Protein AF-A0A388NNK4-F1 (afdb_monomer_lite)

pLDDT: mean 78.53, std 17.12, range [37.31, 96.0]

Radius of gyration: 12.71 Å; chains: 1; bounding box: 30×26×28 Å

Sequence (57 aa):
MHLAQLGCEGLARIDFFYSSDNQIVINEINTMPGFTPTSVYPKLIEKTGGFISATHY

Structure (mmCIF, N/CA/C/O backbone):
data_AF-A0A388NNK4-F1
#
_entry.id   AF-A0A388NNK4-F1
#
loop_
_atom_site.group_PDB
_atom_site.id
_atom_site.type_symbol
_atom_site.label_atom_id
_atom_site.label_alt_id
_atom_site.label_comp_id
_atom_site.label_asym_id
_atom_site.label_entity_id
_atom_site.label_seq_id
_atom_site.pdbx_PDB_ins_code
_atom_site.Cartn_x
_atom_site.Cartn_y
_atom_site.Cartn_z
_atom_site.occupancy
_atom_site.B_iso_or_equiv
_atom_site.auth_seq_id
_atom_site.auth_comp_id
_atom_site.auth_asym_id
_atom_site.auth_atom_id
_atom_site.pdbx_PDB_model_num
ATOM 1 N N . MET A 1 1 ? -11.116 -8.796 2.342 1.00 44.47 1 MET A N 1
ATOM 2 C CA . MET A 1 1 ? -11.020 -7.883 1.183 1.00 44.47 1 MET A CA 1
ATOM 3 C C . MET A 1 1 ? -10.685 -8.742 -0.035 1.00 44.47 1 MET A C 1
ATOM 5 O O . MET A 1 1 ? -9.610 -9.326 -0.050 1.00 44.47 1 MET A O 1
ATOM 9 N N . HIS A 1 2 ? -11.616 -8.945 -0.973 1.00 44.81 2 HIS A N 1
ATOM 10 C CA . HIS A 1 2 ? -11.396 -9.811 -2.143 1.00 44.81 2 HIS A CA 1
ATOM 11 C C . HIS A 1 2 ? -10.684 -9.020 -3.248 1.00 44.81 2 HIS A C 1
ATOM 13 O O . HIS A 1 2 ? -11.319 -8.464 -4.136 1.00 44.81 2 HIS A O 1
ATOM 19 N N . LEU A 1 3 ? -9.353 -8.958 -3.189 1.00 53.81 3 LEU A N 1
ATOM 20 C CA . LEU A 1 3 ? -8.535 -8.295 -4.218 1.00 53.81 3 LEU A CA 1
ATOM 21 C C . LEU A 1 3 ? -8.700 -8.932 -5.606 1.00 53.81 3 LEU A C 1
ATOM 23 O O . LEU A 1 3 ? -8.570 -8.247 -6.615 1.00 53.81 3 LEU A O 1
ATOM 27 N N . ALA A 1 4 ? -9.097 -10.208 -5.651 1.00 51.75 4 ALA A N 1
ATOM 28 C CA . ALA A 1 4 ? -9.411 -10.936 -6.878 1.00 51.75 4 ALA A CA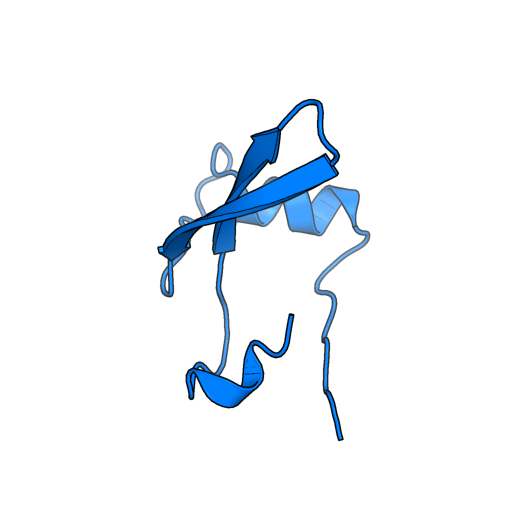 1
ATOM 29 C C . ALA A 1 4 ? -10.526 -10.283 -7.723 1.00 51.75 4 ALA A C 1
ATOM 31 O O . ALA A 1 4 ? -10.526 -10.418 -8.942 1.00 51.75 4 ALA A O 1
ATOM 32 N N . GLN A 1 5 ? -11.454 -9.534 -7.113 1.00 53.97 5 GLN A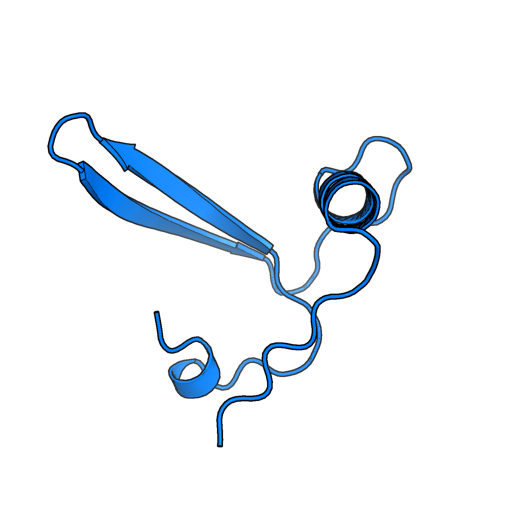 N 1
ATOM 33 C CA . GLN A 1 5 ? -12.557 -8.888 -7.845 1.00 53.97 5 GLN A CA 1
ATOM 34 C C . GLN A 1 5 ? -12.126 -7.658 -8.652 1.00 53.97 5 GLN A C 1
ATOM 36 O O . GLN A 1 5 ? -12.881 -7.200 -9.503 1.00 53.97 5 GLN A O 1
ATOM 41 N N . LEU A 1 6 ? -10.920 -7.135 -8.414 1.00 60.25 6 LEU A N 1
ATOM 42 C CA . LEU A 1 6 ? -10.382 -5.991 -9.151 1.00 60.25 6 LEU A CA 1
ATOM 43 C C . LEU A 1 6 ? -9.650 -6.404 -10.439 1.00 60.25 6 LEU A C 1
ATOM 45 O O . LEU A 1 6 ? -9.161 -5.538 -11.157 1.00 60.25 6 LEU A O 1
ATOM 49 N N . GLY A 1 7 ? -9.550 -7.710 -10.732 1.00 57.75 7 GLY A N 1
ATOM 50 C CA . GLY A 1 7 ? -8.833 -8.219 -11.908 1.00 57.75 7 GLY A CA 1
ATOM 51 C C . GLY A 1 7 ? -7.328 -7.929 -11.887 1.00 57.75 7 GLY A C 1
ATOM 52 O O . GLY A 1 7 ? -6.676 -7.989 -12.924 1.00 57.75 7 GLY A O 1
ATOM 53 N N . CYS A 1 8 ? -6.771 -7.576 -10.725 1.00 58.28 8 CYS A N 1
ATOM 54 C CA . CYS A 1 8 ? -5.346 -7.326 -10.568 1.00 58.28 8 CYS A CA 1
ATOM 55 C C . CYS A 1 8 ? -4.601 -8.652 -10.372 1.00 58.28 8 CYS A C 1
ATOM 57 O O . CYS A 1 8 ? -4.840 -9.362 -9.396 1.00 58.28 8 CYS A O 1
ATOM 59 N N . GLU A 1 9 ? -3.666 -8.949 -11.269 1.00 63.34 9 GLU A N 1
ATOM 60 C CA . GLU A 1 9 ? -2.710 -10.051 -11.156 1.00 63.34 9 GLU A CA 1
ATOM 61 C C . GLU A 1 9 ? -1.287 -9.511 -10.938 1.00 63.34 9 GLU A C 1
ATOM 63 O O . GLU A 1 9 ? -0.960 -8.393 -11.340 1.00 63.34 9 GLU A O 1
ATOM 68 N N . GLY A 1 10 ? -0.430 -10.282 -10.266 1.00 74.94 10 GLY A N 1
ATOM 69 C CA . GLY A 1 10 ? 0.938 -9.864 -9.955 1.00 74.94 10 GLY A CA 1
ATOM 70 C C . GLY A 1 10 ? 1.066 -9.132 -8.616 1.00 74.94 10 GLY A C 1
ATOM 71 O O . GLY A 1 10 ? 0.675 -9.664 -7.578 1.00 74.94 10 GLY A O 1
ATOM 72 N N . LEU A 1 11 ? 1.694 -7.952 -8.614 1.00 78.44 11 LEU A N 1
ATOM 73 C CA . LEU A 1 11 ? 2.071 -7.235 -7.393 1.00 78.44 11 LEU A CA 1
ATOM 74 C C . LEU A 1 11 ? 1.200 -6.001 -7.176 1.00 78.44 11 LEU A C 1
ATOM 76 O O . LEU A 1 11 ? 0.983 -5.215 -8.093 1.00 78.44 11 LEU A O 1
ATOM 80 N N . ALA A 1 12 ? 0.774 -5.783 -5.935 1.00 84.44 12 ALA A N 1
ATOM 81 C CA . ALA A 1 12 ? 0.097 -4.556 -5.547 1.00 84.44 12 ALA A CA 1
ATOM 82 C C . ALA A 1 12 ? 0.494 -4.129 -4.132 1.00 84.44 12 ALA A C 1
ATOM 84 O O . ALA A 1 12 ? 0.699 -4.964 -3.249 1.00 84.44 12 ALA A O 1
ATOM 85 N N . ARG A 1 13 ? 0.561 -2.814 -3.907 1.00 88.50 13 ARG A N 1
ATOM 86 C CA . ARG A 1 13 ? 0.549 -2.213 -2.566 1.00 88.50 13 ARG A CA 1
ATOM 87 C C . ARG A 1 13 ? -0.769 -1.472 -2.387 1.00 88.50 13 ARG A C 1
ATOM 89 O O . ARG A 1 13 ? -1.144 -0.686 -3.251 1.00 88.50 13 ARG A O 1
ATOM 96 N N . ILE A 1 14 ? -1.456 -1.719 -1.279 1.00 89.38 14 ILE A N 1
ATOM 97 C CA . ILE A 1 14 ? -2.732 -1.074 -0.965 1.00 89.38 14 ILE A CA 1
ATOM 98 C C . ILE A 1 14 ? -2.514 -0.185 0.237 1.00 89.38 14 ILE A C 1
ATOM 100 O O . ILE A 1 14 ? -2.193 -0.674 1.321 1.00 89.38 14 ILE A O 1
ATOM 104 N N . ASP A 1 15 ? -2.709 1.107 0.027 1.00 92.25 15 ASP A N 1
ATOM 105 C CA . ASP A 1 15 ? -2.599 2.097 1.078 1.00 92.25 15 ASP A CA 1
ATOM 106 C C . ASP A 1 15 ? -4.011 2.401 1.582 1.00 92.25 15 ASP A C 1
ATOM 108 O O . ASP A 1 15 ? -4.950 2.581 0.802 1.00 92.25 15 ASP A O 1
ATOM 112 N N . PHE A 1 16 ? -4.186 2.410 2.898 1.00 94.75 16 PHE A N 1
ATOM 113 C CA . PHE A 1 16 ? -5.487 2.580 3.530 1.00 94.75 16 PHE A CA 1
ATOM 114 C C . PHE A 1 16 ? -5.369 3.409 4.804 1.00 94.75 16 PHE A C 1
ATOM 116 O O . PHE A 1 16 ? -4.326 3.436 5.459 1.00 94.75 16 PHE A O 1
ATOM 123 N N . PHE A 1 17 ? -6.468 4.058 5.167 1.00 96.00 17 PHE A N 1
ATOM 124 C CA . PHE A 1 17 ? -6.649 4.669 6.473 1.00 96.00 17 PHE A CA 1
ATOM 125 C C . PHE A 1 17 ? -7.345 3.679 7.405 1.00 96.00 17 PHE A C 1
ATOM 127 O O . PHE A 1 17 ? -8.263 2.968 6.991 1.00 96.00 17 PHE A O 1
ATOM 134 N N . TYR A 1 18 ? -6.907 3.651 8.662 1.00 95.06 18 TYR A N 1
ATOM 135 C CA . TYR A 1 18 ? -7.562 2.919 9.740 1.00 95.06 18 TYR A CA 1
ATOM 136 C C . TYR A 1 18 ? -8.068 3.914 10.776 1.00 95.06 18 TYR A C 1
ATOM 138 O O . TYR A 1 18 ? -7.288 4.707 11.309 1.00 95.06 18 TYR A O 1
ATOM 146 N N . SER A 1 19 ? -9.371 3.904 11.025 1.00 93.69 19 SER A N 1
ATOM 147 C CA . SER A 1 19 ? -10.024 4.826 11.948 1.00 93.69 19 SER A CA 1
ATOM 148 C C . SER A 1 19 ? -10.227 4.203 13.334 1.00 93.69 19 SER A C 1
ATOM 150 O O . SER A 1 19 ? -10.137 2.990 13.527 1.00 93.69 19 SER A O 1
ATOM 152 N N . SER A 1 20 ? -10.505 5.048 14.331 1.00 95.25 20 SER A N 1
ATOM 153 C CA . SER A 1 20 ? -10.703 4.630 15.727 1.00 95.25 20 SER A CA 1
ATOM 154 C C . SER A 1 20 ? -11.968 3.794 15.957 1.00 95.25 20 SER A C 1
ATOM 156 O O . SER A 1 20 ? -12.063 3.094 16.959 1.00 95.25 20 SER A O 1
ATOM 158 N N . ASP A 1 21 ? -12.924 3.835 15.031 1.00 96.00 21 ASP A N 1
ATOM 159 C CA . ASP A 1 21 ? -14.125 2.993 14.971 1.00 96.00 21 ASP A CA 1
ATOM 160 C C . ASP A 1 21 ? -13.899 1.677 14.196 1.00 96.00 21 ASP A C 1
ATOM 162 O O . ASP A 1 21 ? -14.848 1.017 13.769 1.00 96.00 21 ASP A O 1
ATOM 166 N N . ASN A 1 22 ? -12.632 1.275 14.044 1.00 94.69 22 ASN A 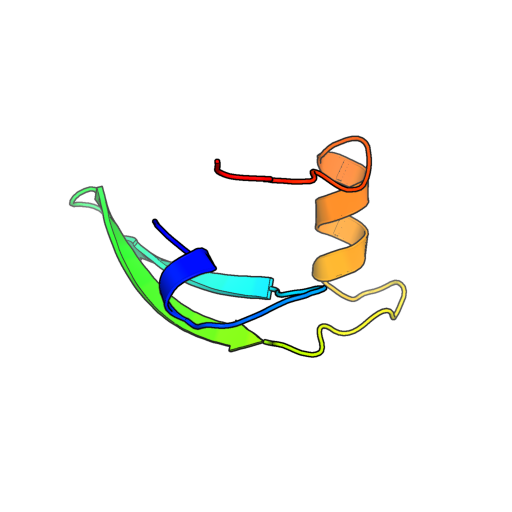N 1
ATOM 167 C CA . ASN A 1 22 ? -12.185 0.048 13.382 1.00 94.69 22 ASN A CA 1
ATOM 168 C C . ASN A 1 22 ? -12.614 -0.065 11.909 1.00 94.69 22 ASN A C 1
ATOM 170 O O . ASN A 1 22 ? -12.768 -1.175 11.394 1.00 94.69 22 ASN A O 1
ATOM 174 N N . GLN A 1 23 ? -12.798 1.062 11.216 1.00 95.00 23 GLN A N 1
ATOM 175 C CA . GLN A 1 23 ? -13.061 1.060 9.779 1.00 95.00 23 GLN A CA 1
ATOM 176 C C . GLN A 1 23 ? -11.754 1.122 8.993 1.00 95.00 23 GLN A C 1
ATOM 178 O O . GLN A 1 23 ? -10.792 1.794 9.370 1.00 95.00 23 GLN A O 1
ATOM 183 N N . ILE A 1 24 ? -11.738 0.413 7.865 1.00 95.38 24 ILE A N 1
ATOM 184 C CA . ILE A 1 24 ? -10.675 0.493 6.867 1.00 95.38 24 ILE A CA 1
ATOM 185 C C . ILE A 1 24 ? -11.241 1.221 5.657 1.00 95.38 24 ILE A C 1
ATOM 187 O O . ILE A 1 24 ? -12.215 0.767 5.057 1.00 95.38 24 ILE A O 1
ATOM 191 N N . VAL A 1 25 ? -10.593 2.315 5.269 1.00 93.56 25 VAL A N 1
ATOM 192 C CA . VAL A 1 25 ? -10.913 3.052 4.044 1.00 93.56 25 VAL A CA 1
ATOM 193 C C . VAL A 1 25 ? -9.718 2.957 3.108 1.00 93.56 25 VAL A C 1
ATOM 195 O O . VAL A 1 25 ? -8.624 3.404 3.450 1.00 93.56 25 VAL A O 1
ATOM 198 N N . ILE A 1 26 ? -9.912 2.358 1.933 1.00 92.81 26 ILE A N 1
ATOM 199 C CA . ILE A 1 26 ? -8.862 2.263 0.913 1.00 92.81 26 ILE A CA 1
ATOM 200 C C . ILE A 1 26 ? -8.589 3.668 0.375 1.00 92.81 26 ILE A C 1
ATOM 202 O O . ILE A 1 26 ? -9.512 4.347 -0.069 1.00 92.81 26 ILE A O 1
ATOM 206 N N . ASN A 1 27 ? -7.326 4.084 0.418 1.00 92.81 27 ASN A N 1
ATOM 207 C CA . ASN A 1 27 ? -6.876 5.351 -0.142 1.00 92.81 27 ASN A CA 1
ATOM 208 C C . ASN A 1 27 ? -6.468 5.170 -1.607 1.00 92.81 27 ASN A C 1
ATOM 210 O O . ASN A 1 27 ? -7.025 5.809 -2.493 1.00 92.81 27 ASN A O 1
ATOM 214 N N . GLU A 1 28 ? -5.521 4.265 -1.867 1.00 91.81 28 GLU A N 1
ATOM 215 C CA . GLU A 1 28 ? -5.031 3.993 -3.218 1.00 91.81 28 GLU A CA 1
ATOM 216 C C . GLU A 1 28 ? -4.546 2.550 -3.391 1.00 91.81 28 GLU A C 1
ATOM 218 O O . GLU A 1 28 ? -4.148 1.873 -2.438 1.00 91.81 28 GLU A O 1
ATOM 223 N N . ILE A 1 29 ? -4.564 2.091 -4.644 1.00 87.81 29 ILE A N 1
ATOM 224 C CA . ILE A 1 29 ? -4.012 0.804 -5.064 1.00 87.81 29 ILE A CA 1
ATOM 225 C C . ILE A 1 29 ? -2.870 1.082 -6.039 1.00 87.81 29 ILE A C 1
ATOM 227 O O . ILE A 1 29 ? -3.081 1.598 -7.134 1.00 87.81 29 ILE A O 1
ATOM 231 N N . ASN A 1 30 ? -1.657 0.708 -5.646 1.00 87.81 30 ASN A N 1
ATOM 232 C CA . ASN A 1 30 ? -0.449 0.840 -6.448 1.00 87.81 30 ASN A CA 1
ATOM 233 C C . ASN A 1 30 ? -0.142 -0.496 -7.132 1.00 87.81 30 ASN A C 1
ATOM 235 O O . ASN A 1 30 ? 0.382 -1.408 -6.491 1.00 87.81 30 ASN A O 1
ATOM 239 N N . THR A 1 31 ? -0.432 -0.606 -8.429 1.00 85.56 31 THR A N 1
ATOM 240 C CA . THR A 1 31 ? -0.154 -1.806 -9.251 1.00 85.56 31 THR A CA 1
ATOM 241 C C . THR A 1 31 ? 1.307 -1.916 -9.701 1.00 85.56 31 THR A C 1
ATOM 243 O O . THR A 1 31 ? 1.726 -2.939 -10.231 1.00 85.56 31 THR A O 1
ATOM 246 N N . MET A 1 32 ? 2.106 -0.870 -9.468 1.00 86.94 32 MET A N 1
ATOM 247 C CA . MET A 1 32 ? 3.553 -0.865 -9.681 1.00 86.94 32 MET A CA 1
ATOM 248 C C . MET A 1 32 ? 4.246 -0.226 -8.469 1.00 86.94 32 MET A C 1
ATOM 250 O O . MET A 1 32 ? 4.604 0.954 -8.496 1.00 86.94 32 MET A O 1
ATOM 254 N N . PRO A 1 33 ? 4.394 -0.966 -7.358 1.00 83.94 33 PRO A N 1
ATOM 255 C CA . PRO A 1 33 ? 5.051 -0.433 -6.176 1.00 83.94 33 PRO A CA 1
ATOM 256 C C . PRO A 1 33 ? 6.549 -0.205 -6.424 1.00 83.94 33 PRO A C 1
ATOM 258 O O . PRO A 1 33 ? 7.198 -0.944 -7.159 1.00 83.94 33 PRO A O 1
ATOM 261 N N . GLY A 1 34 ? 7.119 0.816 -5.779 1.00 86.38 34 GLY A N 1
ATOM 262 C CA . GLY A 1 34 ? 8.554 1.100 -5.859 1.00 86.38 34 GLY A CA 1
ATOM 263 C C . GLY A 1 34 ? 9.422 0.004 -5.224 1.00 86.38 34 GLY A C 1
ATOM 264 O O . GLY A 1 34 ? 9.066 -0.557 -4.187 1.00 86.38 34 GLY A O 1
ATOM 265 N N . PHE A 1 35 ? 10.590 -0.248 -5.825 1.00 88.56 35 PHE A N 1
ATOM 266 C CA . PHE A 1 35 ? 11.561 -1.283 -5.423 1.00 88.56 35 PHE A CA 1
ATOM 267 C C . PHE A 1 35 ? 12.913 -0.728 -4.954 1.00 88.56 35 PHE A C 1
ATOM 269 O O . PHE A 1 35 ? 13.906 -1.449 -4.885 1.00 88.56 35 PHE A O 1
ATOM 276 N N . THR A 1 36 ? 12.989 0.560 -4.622 1.00 88.62 36 THR A N 1
ATOM 277 C CA . THR A 1 36 ? 14.224 1.123 -4.058 1.00 88.62 36 THR A CA 1
ATOM 278 C C . THR A 1 36 ? 14.428 0.639 -2.615 1.00 88.62 36 THR A C 1
ATOM 280 O O . THR A 1 36 ? 13.447 0.306 -1.945 1.00 88.62 36 THR A O 1
ATOM 283 N N . PRO A 1 37 ? 15.658 0.675 -2.066 1.00 86.12 37 PRO A N 1
ATOM 284 C CA . PRO A 1 37 ? 15.912 0.254 -0.682 1.00 86.12 37 PRO A CA 1
ATOM 285 C C . PRO A 1 37 ? 15.077 1.005 0.368 1.00 86.12 37 PRO A C 1
ATOM 287 O O . PRO A 1 37 ? 14.801 0.498 1.455 1.00 86.12 37 PRO A O 1
ATOM 290 N N . THR A 1 38 ? 14.657 2.235 0.062 1.00 89.94 38 THR A N 1
ATOM 291 C CA . THR A 1 38 ? 13.831 3.049 0.959 1.00 89.94 38 THR A CA 1
ATOM 292 C C . THR A 1 38 ? 12.332 2.809 0.793 1.00 89.94 38 THR A C 1
ATOM 294 O O . THR A 1 38 ? 11.579 3.203 1.688 1.00 89.94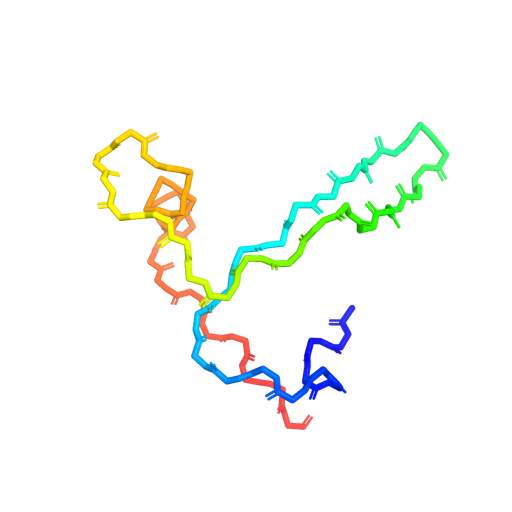 38 THR A O 1
ATOM 297 N N . SER A 1 39 ? 11.907 2.143 -0.286 1.00 88.88 39 SER A N 1
ATOM 298 C CA . SER A 1 39 ? 10.503 1.896 -0.614 1.00 88.88 39 SER A CA 1
ATOM 299 C C . SER A 1 39 ? 9.801 1.040 0.441 1.00 88.88 39 SER A C 1
ATOM 301 O O . SER A 1 39 ? 10.391 0.165 1.074 1.00 88.88 39 SER A O 1
ATOM 303 N N . VAL A 1 40 ? 8.503 1.285 0.616 1.00 87.81 40 VAL A N 1
ATOM 304 C CA . VAL A 1 40 ? 7.671 0.573 1.598 1.00 87.81 40 VAL A CA 1
ATOM 305 C C . VAL A 1 40 ? 7.472 -0.894 1.208 1.00 87.81 40 VAL A C 1
ATOM 307 O O . VAL A 1 40 ? 7.490 -1.762 2.074 1.00 87.81 40 VAL A O 1
ATOM 310 N N . TYR A 1 41 ? 7.329 -1.186 -0.087 1.00 87.62 41 TYR A N 1
ATOM 311 C CA . TYR A 1 41 ? 6.988 -2.525 -0.566 1.00 87.62 41 TYR A CA 1
ATOM 312 C C . TYR A 1 41 ? 8.054 -3.593 -0.231 1.00 87.62 41 TYR A C 1
ATOM 314 O O . TYR A 1 41 ? 7.698 -4.570 0.429 1.00 87.62 41 TYR A O 1
ATOM 322 N N . PRO A 1 42 ? 9.359 -3.403 -0.532 1.00 84.25 42 PRO A N 1
ATOM 323 C CA . PRO A 1 42 ? 10.398 -4.353 -0.119 1.00 84.25 42 PRO A CA 1
ATOM 324 C C . PRO A 1 42 ? 10.507 -4.520 1.404 1.00 84.25 42 PRO A C 1
ATOM 326 O O . PRO A 1 42 ? 10.669 -5.634 1.892 1.00 84.25 42 PRO A O 1
ATOM 329 N N . LYS A 1 43 ? 10.362 -3.427 2.168 1.00 88.25 43 LYS A N 1
ATOM 330 C CA . LYS A 1 43 ? 10.443 -3.453 3.639 1.00 88.25 43 LYS A CA 1
ATOM 331 C C . LYS A 1 43 ? 9.312 -4.256 4.280 1.00 88.25 43 LYS A C 1
ATOM 333 O O . LYS A 1 43 ? 9.527 -4.912 5.295 1.00 88.25 43 LYS A O 1
ATOM 338 N N . LEU A 1 44 ? 8.101 -4.177 3.726 1.00 86.88 44 LEU A N 1
ATOM 339 C CA . LEU A 1 44 ? 6.971 -4.970 4.211 1.00 86.88 44 LEU A CA 1
ATOM 340 C C . LEU A 1 44 ? 7.206 -6.460 3.957 1.00 86.88 44 LEU A C 1
ATOM 342 O O . LEU A 1 44 ? 7.049 -7.242 4.887 1.00 86.88 44 LEU A O 1
ATOM 346 N N . ILE A 1 45 ? 7.666 -6.825 2.755 1.00 85.19 45 ILE A N 1
ATOM 347 C CA . ILE A 1 45 ? 8.005 -8.212 2.392 1.00 85.19 45 ILE A CA 1
ATOM 348 C C . ILE A 1 45 ? 9.049 -8.802 3.346 1.00 85.19 45 ILE A C 1
ATOM 350 O O . ILE A 1 45 ? 8.889 -9.921 3.830 1.00 85.19 45 ILE A O 1
ATOM 354 N N . GLU A 1 46 ? 10.115 -8.053 3.632 1.00 86.12 46 GLU A N 1
ATOM 355 C CA . GLU A 1 46 ? 11.168 -8.484 4.556 1.00 86.12 46 GLU A CA 1
ATOM 356 C C . GLU A 1 46 ? 10.598 -8.782 5.950 1.00 86.12 46 GLU A C 1
ATOM 358 O O . GLU A 1 46 ? 10.851 -9.844 6.520 1.00 86.12 46 GLU A O 1
ATOM 363 N N .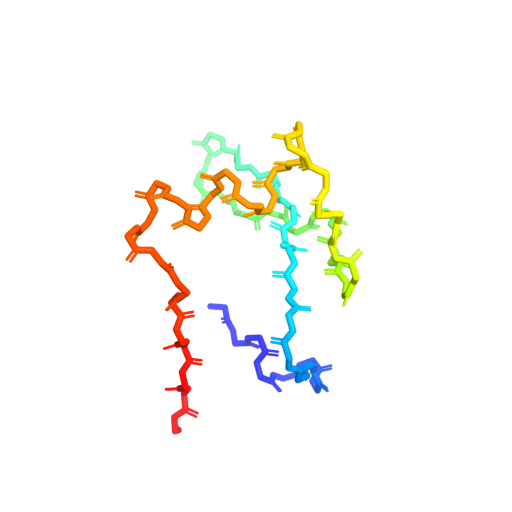 LYS A 1 47 ? 9.757 -7.882 6.476 1.00 86.62 47 LYS A N 1
ATOM 364 C CA . LYS A 1 47 ? 9.119 -8.055 7.788 1.00 86.62 47 LYS A CA 1
ATOM 365 C C . LYS A 1 47 ? 8.113 -9.204 7.835 1.00 86.62 47 LYS A C 1
ATOM 367 O O . LYS A 1 47 ? 7.882 -9.739 8.916 1.00 86.62 47 LYS A O 1
ATOM 372 N N . THR A 1 48 ? 7.513 -9.575 6.706 1.00 83.12 48 THR A N 1
ATOM 373 C CA . THR A 1 48 ? 6.554 -10.685 6.620 1.00 83.12 48 THR A CA 1
ATOM 374 C C . THR A 1 48 ? 7.201 -12.038 6.322 1.00 83.12 48 THR A C 1
ATOM 376 O O . THR A 1 48 ? 6.487 -13.031 6.205 1.00 83.12 48 THR A O 1
ATOM 379 N N . GLY A 1 49 ? 8.534 -12.105 6.220 1.00 78.12 49 GLY A N 1
ATOM 380 C CA . GLY A 1 49 ? 9.260 -13.350 5.952 1.00 78.12 49 GLY A CA 1
ATOM 381 C C . GLY A 1 49 ? 9.294 -13.754 4.475 1.00 78.12 49 GLY A C 1
ATOM 382 O O . GLY A 1 49 ? 9.505 -14.925 4.168 1.00 78.12 49 GLY A O 1
ATOM 383 N N . GLY A 1 50 ? 9.097 -12.803 3.558 1.00 74.44 50 GLY A N 1
ATOM 384 C CA . GLY A 1 50 ? 9.087 -13.032 2.113 1.00 74.44 50 GLY A CA 1
ATOM 385 C C . GLY A 1 50 ? 7.731 -12.750 1.464 1.00 74.44 50 GLY A C 1
ATOM 386 O O . GLY A 1 50 ? 6.829 -12.169 2.071 1.00 74.44 50 GLY A O 1
ATOM 387 N N . PHE A 1 51 ? 7.609 -13.109 0.182 1.00 70.62 51 PHE A N 1
ATOM 388 C CA . PHE A 1 51 ? 6.379 -12.904 -0.582 1.00 70.62 51 PHE A CA 1
ATOM 389 C C . PHE A 1 51 ? 5.263 -13.796 -0.040 1.00 70.62 51 PHE A C 1
ATOM 391 O O . PHE A 1 51 ? 5.337 -15.022 -0.121 1.00 70.62 51 PHE A O 1
ATOM 398 N N . ILE A 1 52 ? 4.203 -13.174 0.472 1.00 62.66 52 ILE A N 1
ATOM 399 C CA . ILE A 1 52 ? 2.975 -13.878 0.832 1.00 62.66 52 ILE A CA 1
ATOM 400 C C . ILE A 1 52 ? 2.119 -13.983 -0.432 1.00 62.66 52 ILE A C 1
ATOM 402 O O . ILE A 1 52 ? 1.555 -12.990 -0.890 1.00 62.66 52 ILE A O 1
ATOM 406 N N . SER A 1 53 ? 2.016 -15.185 -1.001 1.00 58.09 53 SER A N 1
ATOM 407 C CA . SER A 1 53 ? 1.020 -15.469 -2.037 1.00 58.09 53 SER A CA 1
ATOM 408 C C . SER A 1 53 ? -0.329 -15.720 -1.369 1.00 58.09 53 SER A C 1
ATOM 410 O O . SER A 1 53 ? -0.536 -16.751 -0.731 1.00 58.09 53 SER A O 1
ATOM 412 N N . ALA A 1 54 ? -1.256 -14.776 -1.505 1.00 53.12 54 ALA A N 1
ATOM 413 C CA . ALA A 1 54 ? -2.657 -14.996 -1.174 1.00 53.12 54 ALA A CA 1
ATOM 414 C C . ALA A 1 54 ? -3.380 -15.516 -2.425 1.00 53.12 54 ALA A C 1
ATOM 416 O O . ALA A 1 54 ? -4.050 -14.763 -3.124 1.00 53.12 54 ALA A O 1
ATOM 417 N N . THR A 1 55 ? -3.222 -16.805 -2.734 1.00 41.22 55 THR A N 1
ATOM 418 C CA . THR A 1 55 ? -4.065 -17.461 -3.745 1.00 41.22 55 THR A CA 1
ATOM 419 C C . THR A 1 55 ? -5.405 -17.790 -3.083 1.00 41.22 55 THR A C 1
ATOM 421 O O . THR A 1 55 ? -5.466 -18.674 -2.233 1.00 41.22 55 THR A O 1
ATOM 424 N N . HIS A 1 56 ? -6.463 -17.038 -3.397 1.00 40.94 56 HIS A N 1
ATOM 425 C CA . HIS A 1 56 ? -7.833 -17.469 -3.096 1.00 40.94 56 HIS A CA 1
ATOM 426 C C . HIS A 1 56 ? -8.288 -18.414 -4.215 1.00 40.94 56 HIS A C 1
ATOM 428 O O . HIS A 1 56 ? -8.201 -18.044 -5.386 1.00 40.94 56 HIS A O 1
ATOM 434 N N . TYR A 1 57 ? -8.736 -19.614 -3.839 1.00 37.31 57 TYR A N 1
ATOM 435 C CA . TYR A 1 57 ? -9.647 -20.423 -4.653 1.00 37.31 57 TYR A CA 1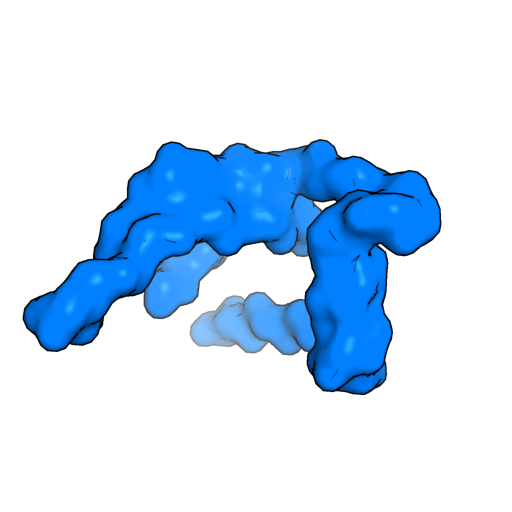
ATOM 436 C C . TYR A 1 57 ? -11.076 -19.920 -4.454 1.00 37.31 57 TYR A C 1
ATOM 438 O O . TYR A 1 57 ? -11.372 -19.473 -3.319 1.00 37.31 57 TYR A O 1
#

Foldseek 3Di:
DPPVVVVQDDDKDWDWDADPVRDTGTDDIGSPFDDDPPGPVVVVQVVVVHDDDPDDD

Secondary structure (DSSP, 8-state):
--GGGGT--S--EEEEEE-TTS-EEEEEEESS---STT-HHHHHHHHTTS-------